Protein AF-A0A433ZQ25-F1 (afdb_monomer_lite)

pLDDT: mean 76.77, std 12.38, range [43.19, 91.56]

InterPro domains:
  IPR060747 TraD, N-terminal [PF27712] (2-41)

Secondary structure (DSSP, 8-state):
---HHHHTTSTT------HHHHHHTT---PPPPPHHHHHHHHHHHHTT--

Radius of gyration: 18.09 Å; chains: 1; bounding box: 42×26×39 Å

Organism: Morganella morganii (NCBI:txid582)

Structure (mmCIF, N/CA/C/O backbone):
data_AF-A0A433ZQ25-F1
#
_entry.id   AF-A0A433ZQ25-F1
#
loop_
_atom_site.group_PDB
_atom_site.id
_atom_site.type_symbol
_atom_site.label_atom_id
_atom_site.label_alt_id
_atom_site.label_comp_id
_atom_site.label_asym_id
_atom_site.label_entity_id
_atom_site.label_seq_id
_atom_site.pdbx_PDB_ins_code
_atom_site.Cartn_x
_atom_site.Cartn_y
_atom_site.Cartn_z
_atom_site.occupancy
_atom_site.B_iso_or_equiv
_atom_site.auth_seq_id
_atom_site.auth_comp_id
_atom_site.auth_asym_id
_atom_site.auth_atom_id
_atom_site.pdbx_PDB_model_num
ATOM 1 N N . MET A 1 1 ? -14.968 -11.394 18.523 1.00 43.38 1 MET A N 1
ATOM 2 C CA . 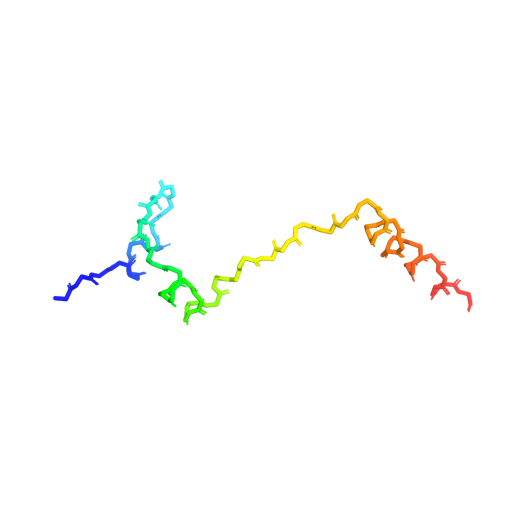MET A 1 1 ? -13.806 -11.090 17.664 1.00 43.38 1 MET A CA 1
ATOM 3 C C . MET A 1 1 ? -14.296 -10.945 16.235 1.00 43.38 1 MET A C 1
ATOM 5 O O . MET A 1 1 ? -14.927 -11.872 15.747 1.00 43.38 1 MET A O 1
ATOM 9 N N . ASN A 1 2 ? -14.063 -9.800 15.594 1.00 59.25 2 ASN A N 1
ATOM 10 C CA . ASN A 1 2 ? -14.334 -9.633 14.165 1.00 59.25 2 ASN A CA 1
ATOM 11 C C . ASN A 1 2 ? -13.229 -10.344 13.372 1.00 59.25 2 ASN A C 1
ATOM 13 O O . ASN A 1 2 ? -12.077 -9.931 13.420 1.00 59.25 2 ASN A O 1
ATOM 17 N N . ASN A 1 3 ? -13.576 -11.414 12.659 1.00 72.56 3 ASN A N 1
ATOM 18 C CA . ASN A 1 3 ? -12.648 -12.243 11.882 1.00 72.56 3 ASN A CA 1
ATOM 19 C C . ASN A 1 3 ? -12.347 -11.646 10.493 1.00 72.56 3 ASN A C 1
ATOM 21 O O . ASN A 1 3 ? -12.299 -12.375 9.506 1.00 72.56 3 ASN A O 1
ATOM 25 N N . LYS A 1 4 ? -12.135 -10.326 10.398 1.00 74.00 4 LYS A N 1
ATOM 26 C CA . LYS A 1 4 ? -11.844 -9.648 9.119 1.00 74.00 4 LYS A CA 1
ATOM 27 C C . LYS A 1 4 ? -10.635 -10.260 8.394 1.00 74.00 4 LYS A C 1
ATOM 29 O O . LYS A 1 4 ? -10.635 -10.366 7.179 1.00 74.00 4 LYS A O 1
ATOM 34 N N . ILE A 1 5 ? -9.647 -10.752 9.143 1.00 79.44 5 ILE A N 1
ATOM 35 C CA . ILE A 1 5 ? -8.486 -11.468 8.592 1.00 79.44 5 ILE A CA 1
ATOM 36 C C . ILE A 1 5 ? -8.876 -12.780 7.894 1.00 79.44 5 ILE A C 1
ATOM 38 O O . ILE A 1 5 ? -8.293 -13.127 6.873 1.00 79.44 5 ILE A O 1
ATOM 42 N N . LEU A 1 6 ? -9.860 -13.523 8.411 1.00 83.12 6 LEU A N 1
ATOM 43 C CA . LEU A 1 6 ? -10.299 -14.762 7.757 1.00 83.12 6 LEU A CA 1
ATOM 44 C C . LEU A 1 6 ? -11.020 -14.459 6.445 1.00 83.12 6 LEU A C 1
ATOM 46 O O . LEU A 1 6 ? -10.844 -15.190 5.473 1.00 83.12 6 LEU A O 1
ATOM 50 N N . ASP A 1 7 ? -11.768 -13.357 6.406 1.00 85.06 7 ASP A N 1
ATOM 51 C CA . ASP A 1 7 ? -12.493 -12.913 5.219 1.00 85.06 7 ASP A CA 1
ATOM 52 C C . ASP A 1 7 ? -11.551 -12.535 4.056 1.00 85.06 7 ASP A C 1
ATOM 54 O O . ASP A 1 7 ? -11.960 -12.671 2.905 1.00 85.06 7 ASP A O 1
ATOM 58 N N . LEU A 1 8 ? -10.286 -12.160 4.323 1.00 82.81 8 LEU A N 1
ATOM 59 C CA . LEU A 1 8 ? -9.265 -11.914 3.284 1.00 82.81 8 LEU A CA 1
ATOM 60 C C . LEU A 1 8 ? -8.952 -13.161 2.440 1.00 82.81 8 LEU A C 1
ATOM 62 O O . LEU A 1 8 ? -8.436 -13.046 1.333 1.00 82.81 8 LEU A O 1
ATOM 66 N N . ASN A 1 9 ? -9.275 -14.359 2.938 1.00 86.88 9 ASN A N 1
ATOM 67 C CA . ASN A 1 9 ? -9.077 -15.610 2.202 1.00 86.88 9 ASN A CA 1
ATOM 68 C C . ASN A 1 9 ? -10.244 -15.941 1.257 1.00 86.88 9 ASN A C 1
ATOM 70 O O . ASN A 1 9 ? -10.227 -16.991 0.614 1.00 86.88 9 ASN A O 1
ATOM 74 N N . ILE A 1 10 ? -11.275 -15.093 1.187 1.00 89.94 10 ILE A N 1
ATOM 75 C CA . ILE A 1 10 ? -12.440 -15.297 0.326 1.00 89.94 10 ILE A CA 1
ATOM 76 C C . ILE A 1 10 ? -12.259 -14.454 -0.946 1.00 89.94 10 ILE A C 1
ATOM 78 O O . ILE A 1 10 ? -12.318 -13.225 -0.874 1.00 89.94 10 ILE A O 1
ATOM 82 N N . PRO A 1 11 ? -12.073 -15.077 -2.124 1.00 91.56 11 PRO A N 1
ATOM 83 C CA . PRO A 1 11 ? -11.896 -14.345 -3.374 1.00 91.56 11 PRO A CA 1
ATOM 84 C C . PRO A 1 11 ? -13.083 -13.426 -3.683 1.00 91.56 11 PRO A C 1
ATOM 86 O O . PRO A 1 11 ? -14.238 -13.827 -3.541 1.00 91.56 11 PRO A O 1
ATOM 89 N N . GLY A 1 12 ? -12.795 -12.207 -4.143 1.00 89.69 12 GLY A N 1
ATOM 90 C CA . GLY A 1 12 ? -13.812 -11.225 -4.539 1.00 89.69 12 GLY A CA 1
ATOM 91 C C . GLY A 1 12 ? -14.553 -10.557 -3.377 1.00 89.69 12 GLY A C 1
ATOM 92 O O . GLY A 1 12 ? -15.528 -9.848 -3.616 1.00 89.69 12 GLY A O 1
ATOM 93 N N . ARG A 1 13 ? -14.124 -10.779 -2.129 1.00 87.94 13 ARG A N 1
ATOM 94 C CA . ARG A 1 13 ? -14.692 -10.117 -0.955 1.00 87.94 13 ARG A CA 1
ATOM 95 C C . ARG A 1 13 ? -13.920 -8.842 -0.629 1.00 87.94 13 ARG A C 1
ATOM 97 O O . ARG A 1 13 ? -12.720 -8.884 -0.387 1.00 87.94 13 ARG A O 1
ATOM 104 N N . GLU A 1 14 ? -14.636 -7.727 -0.577 1.00 87.88 14 GLU A N 1
ATOM 105 C CA . GLU A 1 14 ? -14.108 -6.434 -0.142 1.00 87.88 14 GLU A CA 1
ATOM 106 C C . GLU A 1 14 ? -14.347 -6.256 1.362 1.00 87.88 14 GLU A C 1
ATOM 108 O O . GLU A 1 14 ? -15.396 -6.638 1.892 1.00 87.88 14 GLU A O 1
ATOM 113 N N . ILE A 1 15 ? -13.362 -5.704 2.068 1.00 86.19 15 ILE A N 1
ATOM 114 C CA . ILE A 1 15 ? -13.413 -5.511 3.519 1.00 86.19 15 ILE A CA 1
ATOM 115 C C . ILE A 1 15 ? -12.948 -4.097 3.826 1.00 86.19 15 ILE A C 1
ATOM 117 O O . ILE A 1 15 ? -11.856 -3.699 3.433 1.00 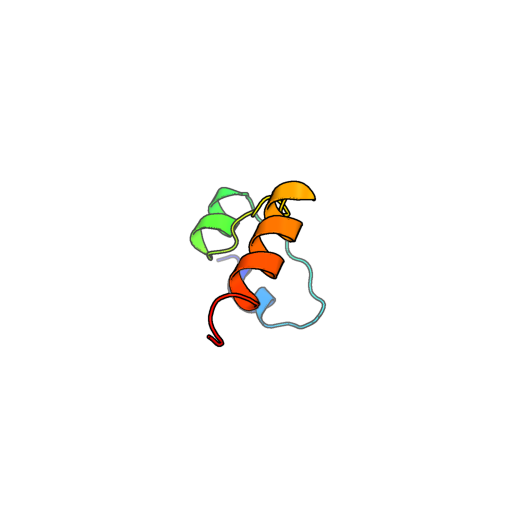86.19 15 ILE A O 1
ATOM 121 N N . GLU A 1 16 ? -13.751 -3.355 4.581 1.00 86.06 16 GLU A N 1
ATOM 122 C CA . GLU A 1 16 ? -13.345 -2.042 5.072 1.00 86.06 16 GLU A CA 1
ATOM 123 C C . GLU A 1 16 ? -12.398 -2.173 6.270 1.00 86.06 16 GLU A C 1
ATOM 125 O O . GLU A 1 16 ? -12.698 -2.827 7.286 1.00 86.06 16 GLU A O 1
ATOM 130 N N . MET A 1 17 ? -11.251 -1.511 6.150 1.00 83.12 17 MET A N 1
ATOM 131 C CA . MET A 1 17 ? -10.168 -1.500 7.129 1.00 83.12 17 MET A CA 1
ATOM 132 C C . MET A 1 17 ? -9.742 -0.057 7.379 1.00 83.12 17 MET A C 1
ATOM 134 O O . MET A 1 17 ? -9.781 0.775 6.471 1.00 83.12 17 MET A O 1
ATOM 138 N N . SER A 1 18 ? -9.336 0.254 8.607 1.00 88.00 18 SER A N 1
ATOM 139 C CA . S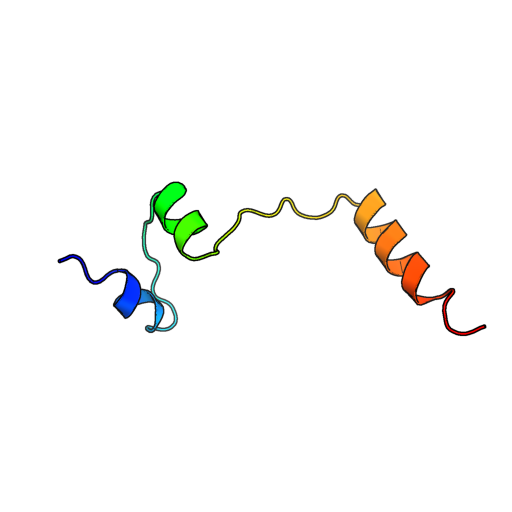ER A 1 18 ? -8.634 1.509 8.859 1.00 88.00 18 SER A CA 1
ATOM 140 C C . SER A 1 18 ? -7.228 1.465 8.256 1.00 88.00 18 SER A C 1
ATOM 142 O O . SER A 1 18 ? -6.661 0.394 8.037 1.00 88.00 18 SER A O 1
ATOM 144 N N . ARG A 1 19 ? -6.637 2.643 8.028 1.00 84.19 19 ARG A N 1
ATOM 145 C CA . ARG A 1 19 ? -5.264 2.759 7.518 1.00 84.19 19 ARG A CA 1
ATOM 146 C C . ARG A 1 19 ? -4.255 1.993 8.381 1.00 84.19 19 ARG A C 1
ATOM 148 O O . ARG A 1 19 ? -3.425 1.278 7.844 1.00 84.19 19 ARG A O 1
ATOM 155 N N . GLN A 1 20 ? -4.363 2.115 9.704 1.00 86.44 20 GLN A N 1
ATOM 156 C CA . GLN A 1 20 ? -3.474 1.425 10.644 1.00 86.44 20 GLN A CA 1
ATOM 157 C C . GLN A 1 20 ? -3.606 -0.098 10.544 1.00 86.44 20 GLN A C 1
ATOM 159 O O . GLN A 1 20 ? -2.594 -0.780 10.447 1.00 86.44 20 GLN A O 1
ATOM 164 N N . GLU A 1 21 ? -4.832 -0.627 10.475 1.00 85.06 21 GLU A N 1
ATOM 165 C CA . GLU A 1 21 ? -5.049 -2.070 10.297 1.00 85.06 21 GLU A CA 1
ATOM 166 C C . GLU A 1 21 ? -4.475 -2.582 8.965 1.00 85.06 21 GLU A C 1
ATOM 168 O O . GLU A 1 21 ? -3.967 -3.698 8.908 1.00 85.06 21 GLU A O 1
ATOM 173 N N . ALA A 1 22 ? -4.552 -1.786 7.893 1.00 84.69 22 ALA A N 1
ATOM 174 C CA . ALA A 1 22 ? -3.977 -2.139 6.596 1.00 84.69 22 ALA A CA 1
ATOM 175 C C . ALA A 1 22 ? -2.438 -2.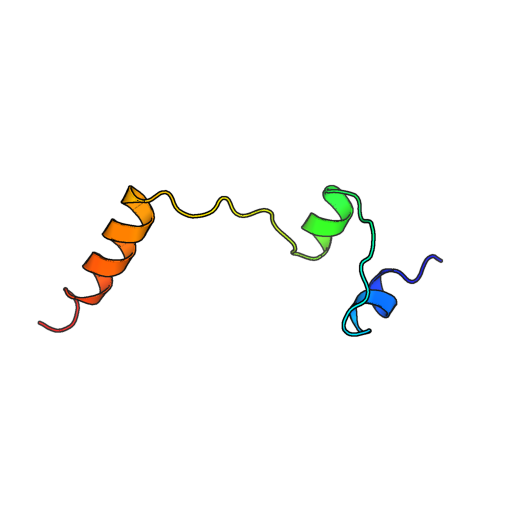166 6.648 1.00 84.69 22 ALA A C 1
ATOM 177 O O . ALA A 1 22 ? -1.825 -3.151 6.234 1.00 84.69 22 ALA A O 1
ATOM 178 N N . GLU A 1 23 ? -1.820 -1.138 7.232 1.00 83.69 23 GLU A N 1
ATOM 179 C CA . GLU A 1 23 ? -0.364 -1.048 7.390 1.00 83.69 23 GLU A CA 1
ATOM 180 C C . GLU A 1 23 ? 0.191 -2.202 8.250 1.00 83.69 23 GLU A C 1
ATOM 182 O O . GLU A 1 23 ? 1.199 -2.807 7.886 1.00 83.69 23 GLU A O 1
ATOM 187 N N . GLU A 1 24 ? -0.491 -2.581 9.340 1.00 84.62 24 GLU A N 1
ATOM 188 C CA . GLU A 1 24 ? -0.114 -3.73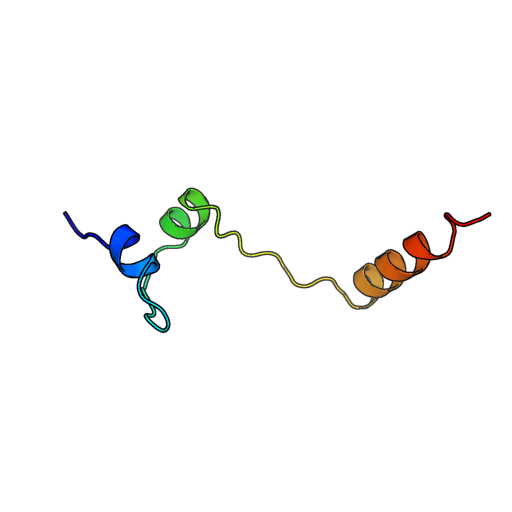6 10.179 1.00 84.62 24 GLU A CA 1
ATOM 189 C C . GLU A 1 24 ? -0.166 -5.075 9.426 1.00 84.62 24 GLU A C 1
ATOM 191 O O . GLU A 1 24 ? 0.570 -6.008 9.754 1.00 84.62 24 GLU A O 1
ATOM 196 N N . LEU A 1 25 ? -1.010 -5.173 8.398 1.00 84.44 25 LEU A N 1
ATOM 197 C CA . LEU A 1 25 ? -1.101 -6.337 7.516 1.00 84.44 25 LEU A CA 1
ATOM 198 C C . LEU A 1 25 ? -0.091 -6.295 6.362 1.00 84.44 25 LEU A C 1
ATOM 200 O O . LEU A 1 25 ? -0.092 -7.190 5.518 1.00 84.44 25 LEU A O 1
ATOM 204 N N . GLY A 1 26 ? 0.767 -5.273 6.314 1.00 80.50 26 GLY A N 1
ATOM 205 C CA . GLY A 1 26 ? 1.707 -5.055 5.219 1.00 80.50 26 GLY A CA 1
ATOM 206 C C . GLY A 1 26 ? 1.039 -4.544 3.943 1.00 80.50 26 GLY A C 1
ATOM 207 O O . GLY A 1 26 ? 1.680 -4.528 2.895 1.00 80.50 26 GLY A O 1
ATOM 208 N N . ALA A 1 27 ? -0.226 -4.120 4.009 1.00 79.19 27 ALA A N 1
ATOM 209 C CA . ALA A 1 27 ? -0.862 -3.379 2.932 1.00 79.19 27 ALA A CA 1
ATOM 210 C C . ALA A 1 27 ? -0.435 -1.913 3.054 1.00 79.19 27 ALA A C 1
ATOM 212 O O . ALA A 1 27 ? -1.000 -1.137 3.825 1.00 79.19 27 ALA A O 1
ATOM 213 N N . PHE A 1 28 ? 0.613 -1.555 2.320 1.00 70.94 28 PHE A N 1
ATOM 214 C CA . PHE A 1 28 ? 1.094 -0.184 2.224 1.00 70.94 28 PHE A CA 1
ATOM 215 C C . PHE A 1 28 ? 0.494 0.494 0.991 1.00 70.94 28 PHE A C 1
ATOM 217 O O . PHE A 1 28 ? 0.382 -0.099 -0.081 1.00 70.94 28 PHE A O 1
ATOM 224 N N . GLU A 1 29 ? 0.106 1.756 1.147 1.00 69.19 29 GLU A N 1
ATOM 225 C CA . GLU A 1 29 ? -0.192 2.627 0.015 1.00 69.19 29 GLU A CA 1
ATOM 226 C C . GLU A 1 29 ? 1.145 3.056 -0.604 1.00 69.19 29 GLU A C 1
ATOM 228 O O . GLU A 1 29 ? 1.811 3.956 -0.092 1.00 69.19 29 GLU A O 1
ATOM 233 N N . GLU A 1 30 ? 1.571 2.388 -1.678 1.00 67.56 30 GLU A N 1
ATOM 234 C CA . GLU A 1 30 ? 2.662 2.903 -2.505 1.00 67.56 30 GLU A CA 1
ATOM 235 C C . GLU A 1 30 ? 2.094 3.912 -3.495 1.00 67.56 30 GLU A C 1
ATOM 237 O O . GLU A 1 30 ? 1.113 3.645 -4.195 1.00 67.56 30 GLU A O 1
ATOM 242 N N . SER A 1 31 ? 2.711 5.089 -3.557 1.00 77.00 31 SER A N 1
ATOM 243 C CA . SER A 1 31 ? 2.435 5.998 -4.662 1.00 77.00 31 SER A CA 1
ATOM 244 C C . SER A 1 31 ? 2.888 5.320 -5.948 1.00 77.00 31 SER A C 1
ATOM 246 O O . SER A 1 31 ? 4.008 4.818 -6.009 1.00 77.00 31 SER A O 1
ATOM 248 N N . ALA A 1 32 ? 2.036 5.313 -6.974 1.00 81.31 32 ALA A N 1
ATOM 249 C CA . ALA A 1 32 ? 2.478 4.899 -8.299 1.00 81.31 32 ALA A CA 1
ATOM 250 C C . ALA A 1 32 ? 3.729 5.703 -8.690 1.00 81.31 32 ALA A C 1
ATOM 252 O O . ALA A 1 32 ? 3.804 6.903 -8.398 1.00 81.31 32 ALA A O 1
ATOM 253 N N . LEU A 1 33 ? 4.690 5.043 -9.343 1.00 81.69 33 LEU A N 1
ATOM 254 C CA . LEU A 1 33 ? 5.877 5.713 -9.871 1.00 81.69 33 LEU A CA 1
ATOM 255 C C . LEU A 1 33 ? 5.455 6.895 -10.747 1.00 81.69 33 LEU A C 1
ATOM 257 O O . LEU A 1 33 ? 4.482 6.806 -11.507 1.00 81.69 33 LEU A O 1
ATOM 261 N N . SER A 1 34 ? 6.187 8.005 -10.653 1.00 84.69 34 SER A N 1
ATOM 262 C CA . SER A 1 34 ? 6.003 9.085 -11.617 1.00 84.69 34 SER A CA 1
ATOM 263 C C . SER A 1 34 ? 6.431 8.612 -13.011 1.00 84.69 34 SER A C 1
ATOM 265 O O . SER A 1 34 ? 7.190 7.655 -13.141 1.00 84.69 34 SER A O 1
ATOM 267 N N . GLU A 1 35 ? 5.977 9.279 -14.077 1.00 83.50 35 GLU A N 1
ATOM 268 C CA . GLU A 1 35 ? 6.420 8.947 -15.444 1.00 83.50 35 GLU A CA 1
ATOM 269 C C . GLU A 1 35 ? 7.953 8.985 -15.571 1.00 83.50 35 GLU A C 1
ATOM 271 O O . GLU A 1 35 ? 8.538 8.151 -16.258 1.00 83.50 35 GLU A O 1
ATOM 276 N N . ALA A 1 36 ? 8.599 9.929 -14.880 1.00 84.75 36 ALA A N 1
ATOM 277 C CA . ALA A 1 36 ? 10.048 10.062 -14.870 1.00 84.75 36 ALA A CA 1
ATOM 278 C C . ALA A 1 36 ? 10.721 8.884 -14.148 1.00 84.75 36 ALA A C 1
ATOM 280 O O . ALA A 1 36 ? 11.602 8.256 -14.729 1.00 84.75 36 ALA A O 1
ATOM 281 N N . ASP A 1 37 ? 10.258 8.541 -12.940 1.00 83.00 37 ASP A N 1
ATOM 282 C CA . ASP A 1 37 ? 10.809 7.419 -12.162 1.00 83.00 37 ASP A CA 1
ATOM 283 C C . ASP A 1 37 ? 10.574 6.080 -12.875 1.00 83.00 37 ASP A C 1
ATOM 285 O O . ASP A 1 37 ? 11.441 5.211 -12.901 1.00 83.00 37 ASP A O 1
ATOM 289 N N . ALA A 1 38 ? 9.406 5.921 -13.506 1.00 85.38 38 ALA A N 1
ATOM 290 C CA . ALA A 1 38 ? 9.080 4.740 -14.292 1.00 85.38 38 ALA A CA 1
ATOM 291 C C . ALA A 1 38 ? 9.999 4.601 -15.510 1.00 85.38 38 ALA A C 1
ATOM 293 O O . ALA A 1 38 ? 10.373 3.489 -15.857 1.00 85.38 38 ALA A O 1
ATOM 294 N N . ARG A 1 39 ? 10.373 5.710 -16.159 1.00 80.94 39 ARG A N 1
ATOM 295 C CA . ARG A 1 39 ? 11.273 5.694 -17.317 1.00 80.94 39 ARG A CA 1
ATOM 296 C C . ARG A 1 39 ? 12.716 5.389 -16.925 1.00 80.94 39 ARG A C 1
ATOM 298 O O . ARG A 1 39 ? 13.351 4.587 -17.598 1.00 80.94 39 ARG A O 1
ATOM 305 N N . GLU A 1 40 ? 13.192 5.968 -15.824 1.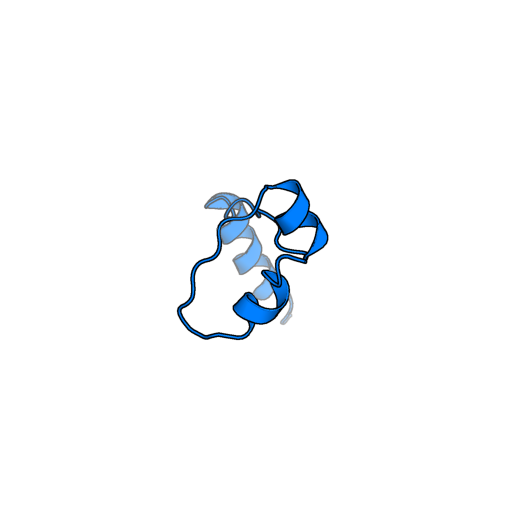00 83.44 40 GLU A N 1
ATOM 306 C CA . GLU A 1 40 ? 14.522 5.684 -15.269 1.00 83.44 40 GLU A CA 1
ATOM 307 C C . GLU A 1 40 ? 14.661 4.210 -14.858 1.00 83.44 40 GLU A C 1
ATOM 309 O O . GLU A 1 40 ? 15.675 3.585 -15.148 1.00 83.44 40 GLU A O 1
ATOM 314 N N . ALA A 1 41 ? 13.621 3.619 -14.259 1.00 75.75 41 ALA A N 1
ATOM 315 C CA . ALA A 1 41 ? 13.633 2.209 -13.870 1.00 75.75 41 ALA A CA 1
ATOM 316 C C . ALA A 1 41 ? 13.812 1.245 -15.058 1.00 75.75 41 ALA A C 1
ATOM 318 O O . ALA A 1 41 ? 14.427 0.196 -14.890 1.00 75.75 41 ALA A O 1
ATOM 319 N N . ILE A 1 42 ? 13.303 1.603 -16.243 1.00 73.75 42 ILE A N 1
ATOM 320 C CA . ILE A 1 42 ? 13.419 0.784 -17.460 1.00 73.75 42 ILE A CA 1
ATOM 321 C C . ILE A 1 42 ? 14.825 0.915 -18.073 1.00 73.75 42 ILE A C 1
ATOM 323 O O . ILE A 1 42 ? 15.362 -0.068 -18.570 1.00 73.75 42 ILE A O 1
ATOM 327 N N . ASP A 1 43 ? 15.449 2.097 -17.998 1.00 62.66 43 ASP A N 1
ATOM 328 C CA . ASP A 1 43 ? 16.798 2.326 -18.546 1.00 62.66 43 ASP A CA 1
ATOM 329 C C . ASP A 1 43 ? 17.896 1.582 -17.747 1.00 62.66 43 ASP A C 1
ATOM 331 O O . ASP A 1 43 ? 18.918 1.197 -18.312 1.00 62.66 43 ASP A O 1
ATOM 335 N N . ILE A 1 44 ? 17.682 1.305 -16.452 1.00 59.50 44 ILE A N 1
ATOM 336 C CA . ILE A 1 44 ? 18.647 0.569 -15.605 1.00 59.50 44 ILE A CA 1
ATOM 337 C C . ILE A 1 44 ? 18.755 -0.920 -16.001 1.00 59.50 44 ILE A C 1
ATOM 339 O O . ILE A 1 44 ? 19.774 -1.560 -15.726 1.00 59.50 44 ILE A O 1
ATOM 343 N N . GLU A 1 45 ? 17.739 -1.489 -16.658 1.00 56.97 45 GLU A N 1
ATOM 344 C CA . GLU A 1 45 ? 17.756 -2.893 -17.094 1.00 56.97 45 GLU A CA 1
ATOM 345 C C . GLU A 1 45 ? 18.553 -3.112 -18.396 1.00 56.97 45 GLU A C 1
ATOM 347 O O . GLU A 1 45 ? 19.065 -4.211 -18.606 1.00 56.97 45 GLU A O 1
ATOM 352 N N . ASP A 1 46 ? 18.735 -2.081 -19.229 1.00 55.31 46 ASP A N 1
ATOM 353 C CA . ASP A 1 46 ? 19.463 -2.173 -20.509 1.00 55.31 46 ASP A CA 1
ATOM 354 C C . ASP A 1 46 ? 20.999 -2.041 -20.355 1.00 55.31 46 ASP A C 1
ATOM 356 O O . ASP A 1 46 ? 21.758 -2.504 -21.208 1.00 55.31 46 ASP A O 1
ATOM 360 N N . GLU A 1 47 ? 21.504 -1.459 -19.259 1.00 57.34 47 GLU A N 1
ATOM 361 C CA . GLU A 1 47 ? 22.949 -1.215 -19.062 1.00 57.34 47 GLU A CA 1
ATOM 362 C C . GLU A 1 47 ? 23.705 -2.348 -18.332 1.00 57.34 47 GLU A C 1
ATOM 364 O O . GLU A 1 47 ? 24.911 -2.239 -18.104 1.00 57.34 47 GLU A O 1
ATOM 369 N N . GLN A 1 48 ? 23.039 -3.456 -17.985 1.00 57.12 48 GLN A N 1
ATOM 370 C CA . GLN A 1 48 ? 23.651 -4.592 -17.266 1.00 57.12 48 GLN A CA 1
ATOM 371 C C . GLN A 1 48 ? 23.974 -5.813 -18.158 1.00 57.12 48 GLN A C 1
ATOM 373 O O . GLN A 1 48 ? 24.401 -6.845 -17.638 1.00 57.12 48 GLN A O 1
ATOM 378 N N . GLU A 1 49 ? 23.847 -5.703 -19.489 1.00 53.91 49 GLU A N 1
ATOM 379 C CA . GLU A 1 49 ? 24.304 -6.720 -20.465 1.00 53.91 49 GLU A CA 1
ATOM 380 C C . GLU A 1 49 ? 25.523 -6.278 -21.315 1.00 53.91 49 GLU A C 1
ATOM 382 O O . GLU A 1 49 ? 25.639 -6.629 -22.492 1.00 53.91 49 GLU A O 1
ATOM 387 N N . GLY A 1 50 ? 26.470 -5.538 -20.720 1.00 43.19 50 GLY A N 1
ATOM 388 C CA . GLY A 1 50 ? 27.752 -5.154 -21.345 1.00 43.19 50 GLY A CA 1
ATOM 389 C C . GLY A 1 50 ? 28.988 -5.724 -20.661 1.00 43.19 50 GLY A C 1
ATOM 390 O O . GLY A 1 50 ? 29.275 -5.279 -19.530 1.00 43.19 50 GLY A O 1
#

Sequence (50 aa):
MNNKILDLNIPGREIEMSRQEAEELGAFEESALSEADAREAIDIEDEQEG

Foldseek 3Di:
DPPLVVQVPPPPDDDDDDPVRCVVVVNDDDDDDDPVRVVVVVVVVVPPPD